Protein AF-A0A7X0E7L3-F1 (afdb_monomer)

Solvent-accessible surface area (backbone atoms only — not comparable to full-atom values): 5377 Å² total; per-residue (Å²): 136,56,71,38,57,57,52,52,54,51,62,74,70,53,53,48,63,59,53,33,52,53,51,44,55,56,51,62,74,39,58,89,48,58,68,74,55,38,56,52,50,52,54,51,50,50,52,55,52,22,61,77,39,75,45,64,60,66,57,54,52,52,53,52,53,49,32,52,53,54,30,49,74,70,75,40,62,54,62,58,54,48,49,54,49,52,52,52,56,50,42,73,77,57,121

Foldseek 3Di:
DDPLVVVVVCLLPDALLVVLVVLLVLCVVCLPDDVVVSVVVVVVCLVVVCVVSVHDSVVSVVSNVVNCVVCVVVVHHSVVVSVVVNVVSNVVVPD

Radius of gyration: 14.62 Å; Cα contacts (8 Å, |Δi|>4): 42; chains: 1; bounding box: 45×18×35 Å

Structure (mmCIF, N/CA/C/O backbone):
data_AF-A0A7X0E7L3-F1
#
_entry.id   AF-A0A7X0E7L3-F1
#
loop_
_atom_site.group_PDB
_atom_site.id
_atom_site.type_symbol
_atom_site.label_atom_id
_atom_site.label_alt_id
_atom_site.label_comp_id
_atom_site.label_asym_id
_atom_site.label_entity_id
_atom_site.label_seq_id
_atom_site.pdbx_PDB_ins_code
_atom_site.Cartn_x
_atom_site.Cartn_y
_atom_site.Cartn_z
_atom_site.occupancy
_atom_site.B_iso_or_equiv
_atom_site.auth_seq_id
_atom_site.auth_comp_id
_atom_site.auth_asym_id
_atom_site.auth_atom_id
_atom_site.pdbx_PDB_model_num
ATOM 1 N N . MET A 1 1 ? -26.379 -4.964 7.506 1.00 62.62 1 MET A N 1
ATOM 2 C CA . MET A 1 1 ? -24.943 -4.611 7.533 1.00 62.62 1 MET A CA 1
ATOM 3 C C . MET A 1 1 ? -24.483 -4.495 6.087 1.00 62.62 1 MET A C 1
ATOM 5 O O . MET A 1 1 ? -24.855 -5.363 5.308 1.00 62.62 1 MET A O 1
ATOM 9 N N . SER A 1 2 ? -23.803 -3.411 5.705 1.00 85.19 2 SER A N 1
ATOM 10 C CA . SER A 1 2 ? -23.355 -3.196 4.317 1.00 85.19 2 SER A CA 1
ATOM 11 C C . SER A 1 2 ? -22.024 -3.916 4.065 1.00 85.19 2 SER A C 1
ATOM 13 O O . SER A 1 2 ? -21.202 -4.017 4.977 1.00 85.19 2 SER A O 1
ATOM 15 N N . ILE A 1 3 ? -21.781 -4.375 2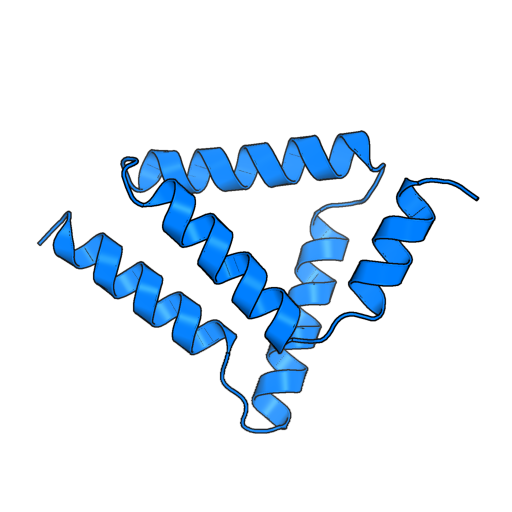.833 1.00 85.19 3 ILE A N 1
ATOM 16 C CA . ILE A 1 3 ? -20.489 -4.963 2.429 1.00 85.19 3 ILE A CA 1
ATOM 17 C C . ILE A 1 3 ? -19.346 -3.977 2.717 1.00 85.19 3 ILE A C 1
ATOM 19 O O . ILE A 1 3 ? -18.330 -4.369 3.284 1.00 85.19 3 ILE A O 1
ATOM 23 N N . ALA A 1 4 ? -19.568 -2.691 2.431 1.00 83.00 4 ALA A N 1
ATOM 24 C CA . ALA A 1 4 ? -18.675 -1.579 2.751 1.00 83.00 4 ALA A CA 1
ATOM 25 C C . ALA A 1 4 ? -18.211 -1.585 4.216 1.00 83.00 4 ALA A C 1
ATOM 27 O O . ALA A 1 4 ? -17.015 -1.612 4.504 1.00 83.00 4 ALA A O 1
ATOM 28 N N . SER A 1 5 ? -19.170 -1.631 5.149 1.00 82.94 5 SER A N 1
ATOM 29 C CA . SER A 1 5 ? -18.883 -1.645 6.588 1.00 82.94 5 SER A CA 1
ATOM 30 C C . SER A 1 5 ? -18.092 -2.883 7.004 1.00 82.94 5 SER A C 1
ATOM 32 O O . SER A 1 5 ? -17.117 -2.764 7.732 1.00 82.94 5 SER A O 1
ATOM 34 N N . THR A 1 6 ? -18.432 -4.060 6.471 1.00 88.50 6 THR A N 1
ATOM 35 C CA . THR A 1 6 ? -17.706 -5.299 6.782 1.00 88.50 6 THR A CA 1
ATOM 36 C C . THR A 1 6 ? -16.267 -5.272 6.266 1.00 88.50 6 THR A C 1
ATOM 38 O O . THR A 1 6 ? -15.363 -5.763 6.941 1.00 88.50 6 THR A O 1
ATOM 41 N N . VAL A 1 7 ? -16.032 -4.707 5.077 1.00 86.06 7 VAL A N 1
ATOM 42 C CA . VAL A 1 7 ? -14.675 -4.551 4.538 1.00 86.06 7 VAL A CA 1
ATOM 43 C C . VAL A 1 7 ? -13.884 -3.552 5.374 1.00 86.06 7 VAL A C 1
ATOM 45 O O . VAL A 1 7 ? -12.755 -3.852 5.755 1.00 86.06 7 VAL A O 1
ATOM 48 N N . ARG A 1 8 ? -14.483 -2.409 5.725 1.00 83.44 8 ARG A N 1
ATOM 49 C CA . ARG A 1 8 ? -13.850 -1.405 6.588 1.00 83.44 8 ARG A CA 1
ATOM 50 C C . ARG A 1 8 ? -13.432 -1.998 7.932 1.00 83.44 8 ARG A C 1
ATOM 52 O O . ARG A 1 8 ? -12.281 -1.835 8.323 1.00 83.44 8 ARG A O 1
ATOM 59 N N . ASP A 1 9 ? -14.318 -2.738 8.594 1.00 86.88 9 ASP A N 1
ATOM 60 C CA . ASP A 1 9 ? -14.024 -3.365 9.887 1.00 86.88 9 ASP A CA 1
ATOM 61 C C . ASP A 1 9 ? -12.847 -4.345 9.785 1.00 86.88 9 ASP A C 1
ATOM 63 O O . ASP A 1 9 ? -11.944 -4.324 10.620 1.00 86.88 9 ASP A O 1
ATOM 67 N N . ARG A 1 10 ? -12.801 -5.152 8.715 1.00 87.25 10 ARG A N 1
ATOM 68 C CA . ARG A 1 10 ? -11.687 -6.079 8.456 1.00 87.25 10 ARG A CA 1
ATOM 69 C C . ARG A 1 10 ? -10.366 -5.363 8.201 1.00 87.25 10 ARG A C 1
ATOM 71 O O . ARG A 1 10 ? -9.331 -5.818 8.682 1.00 87.25 10 ARG A O 1
ATOM 78 N N . VAL A 1 11 ? -10.387 -4.258 7.455 1.00 86.00 11 VAL A N 1
ATOM 79 C CA . VAL A 1 11 ? -9.193 -3.428 7.232 1.00 86.00 11 VAL A CA 1
ATOM 80 C C . VAL A 1 11 ? -8.683 -2.879 8.564 1.00 86.00 11 VAL A C 1
ATOM 82 O O . VAL A 1 11 ? -7.490 -2.962 8.839 1.00 86.00 11 VAL A O 1
ATOM 85 N N . LEU A 1 12 ? -9.579 -2.387 9.423 1.00 84.31 12 LEU A N 1
ATOM 86 C CA . LEU A 1 12 ? -9.218 -1.832 10.730 1.00 84.31 12 LEU A CA 1
ATOM 87 C C . LEU A 1 12 ? -8.690 -2.881 11.719 1.00 84.31 12 LEU A C 1
ATOM 89 O O . LEU A 1 12 ? -7.925 -2.526 12.611 1.00 84.31 12 LEU A O 1
ATOM 93 N N . SER A 1 13 ? -9.073 -4.151 11.568 1.00 87.81 13 SER A N 1
ATOM 94 C CA . SER A 1 13 ? -8.597 -5.255 12.412 1.00 87.81 13 SER A CA 1
ATOM 95 C C . SER A 1 13 ? -7.386 -6.010 11.847 1.00 87.81 13 SER A C 1
ATOM 97 O O . SER A 1 13 ? -6.961 -6.996 12.447 1.00 87.81 13 SER A O 1
ATOM 99 N N . SER A 1 14 ? -6.880 -5.634 10.669 1.00 89.06 14 SER A N 1
ATOM 100 C CA . SER A 1 14 ? -5.770 -6.338 10.009 1.00 89.06 14 SER A CA 1
ATOM 101 C C . SER A 1 14 ? -4.410 -5.975 10.611 1.00 89.06 14 SER A C 1
ATOM 103 O O . SER A 1 14 ? -4.255 -4.929 11.237 1.00 89.06 14 SER A O 1
ATOM 105 N N . SER A 1 15 ? -3.409 -6.840 10.421 1.00 90.50 15 SER A N 1
ATOM 106 C CA . SER A 1 15 ? -2.044 -6.590 10.894 1.00 90.50 15 SER A CA 1
ATOM 107 C C . SER A 1 15 ? -1.208 -5.807 9.867 1.00 90.50 15 SER A C 1
ATOM 109 O O . SER A 1 15 ? -1.462 -5.907 8.661 1.00 90.50 15 SER A O 1
ATOM 111 N N . PRO A 1 16 ? -0.158 -5.084 10.310 1.00 90.50 16 PRO A N 1
ATOM 112 C CA . PRO A 1 16 ? 0.804 -4.454 9.404 1.00 90.50 16 PRO A CA 1
ATOM 113 C C . PRO A 1 16 ? 1.472 -5.443 8.437 1.00 90.50 16 PRO A C 1
ATOM 115 O O . PRO A 1 16 ? 1.687 -5.118 7.273 1.00 90.50 16 PRO A O 1
ATOM 118 N N . GLU A 1 17 ? 1.756 -6.666 8.896 1.00 91.88 17 GLU A N 1
ATOM 119 C CA . GLU A 1 17 ? 2.314 -7.745 8.072 1.00 91.88 17 GLU A CA 1
ATOM 120 C C . GLU A 1 17 ? 1.374 -8.126 6.921 1.00 91.88 17 GLU A C 1
ATOM 122 O O . GLU A 1 17 ? 1.803 -8.184 5.771 1.00 91.88 17 GLU A O 1
ATOM 127 N N . ALA A 1 18 ? 0.082 -8.327 7.206 1.00 91.00 18 ALA A N 1
ATOM 128 C CA . ALA A 1 18 ? -0.903 -8.663 6.181 1.00 91.00 18 ALA A CA 1
ATOM 129 C C . ALA A 1 18 ? -1.037 -7.541 5.139 1.00 91.00 18 ALA A C 1
ATOM 131 O O . ALA A 1 18 ? -1.143 -7.811 3.941 1.00 91.00 18 ALA A O 1
ATOM 132 N N . ALA A 1 19 ? -0.981 -6.280 5.582 1.00 91.69 19 ALA A N 1
ATOM 133 C CA . ALA A 1 19 ? -0.983 -5.128 4.687 1.00 91.69 19 ALA A CA 1
ATOM 134 C C . ALA A 1 19 ? 0.266 -5.094 3.785 1.00 91.69 19 ALA A C 1
ATOM 136 O O . ALA A 1 19 ? 0.146 -4.876 2.579 1.00 91.69 19 ALA A O 1
ATOM 137 N N . ALA A 1 20 ? 1.453 -5.356 4.340 1.00 91.88 20 ALA A N 1
ATOM 138 C CA . ALA A 1 20 ? 2.696 -5.397 3.574 1.00 91.88 20 ALA A CA 1
ATOM 139 C C . ALA A 1 20 ? 2.742 -6.569 2.579 1.00 91.88 20 ALA A C 1
ATOM 141 O O . ALA A 1 20 ? 3.158 -6.380 1.436 1.00 91.88 20 ALA A O 1
ATOM 142 N N . GLN A 1 21 ? 2.258 -7.750 2.974 1.00 92.62 21 GLN A N 1
ATOM 143 C CA . GLN A 1 21 ? 2.146 -8.910 2.089 1.00 92.62 21 GLN A CA 1
ATOM 144 C C . GLN A 1 21 ? 1.217 -8.618 0.903 1.00 92.62 21 GLN A C 1
ATOM 146 O O . GLN A 1 21 ? 1.589 -8.845 -0.248 1.00 92.62 21 GLN A O 1
ATOM 151 N N . GLY A 1 22 ? 0.044 -8.030 1.162 1.00 92.94 22 GLY A N 1
ATOM 152 C CA . GLY A 1 22 ? -0.867 -7.609 0.097 1.00 92.94 22 GLY A CA 1
ATOM 153 C C . GLY A 1 22 ? -0.242 -6.564 -0.835 1.00 92.94 22 GLY A C 1
ATOM 154 O O . GLY A 1 22 ? -0.398 -6.645 -2.053 1.00 92.94 22 GLY A O 1
ATOM 155 N N . ALA A 1 23 ? 0.521 -5.609 -0.291 1.00 92.25 23 ALA A N 1
ATOM 156 C CA . ALA A 1 23 ? 1.248 -4.633 -1.101 1.00 92.25 23 ALA A CA 1
ATOM 157 C C . ALA A 1 23 ? 2.295 -5.302 -2.009 1.00 92.25 23 ALA A C 1
ATOM 159 O O . ALA A 1 23 ? 2.380 -4.963 -3.190 1.00 92.25 23 ALA A O 1
ATOM 160 N N . PHE A 1 24 ? 3.052 -6.273 -1.488 1.00 92.81 24 PHE A N 1
ATOM 161 C CA . PHE A 1 24 ? 4.030 -7.034 -2.267 1.00 92.81 24 PHE A CA 1
ATOM 162 C C . PHE A 1 24 ? 3.379 -7.769 -3.446 1.00 92.81 24 PHE A C 1
ATOM 164 O O . PHE A 1 24 ? 3.855 -7.659 -4.576 1.00 92.81 24 PHE A O 1
ATOM 171 N N . GLU A 1 25 ? 2.265 -8.466 -3.210 1.00 94.69 25 GLU A N 1
ATOM 172 C CA . GLU A 1 25 ? 1.535 -9.205 -4.249 1.00 94.69 25 GLU A CA 1
ATOM 173 C C . GLU A 1 25 ? 1.049 -8.288 -5.377 1.00 94.69 25 GLU A C 1
ATOM 175 O O . GLU A 1 25 ? 1.240 -8.590 -6.558 1.00 94.69 25 GLU A O 1
ATOM 180 N N . VAL A 1 26 ? 0.475 -7.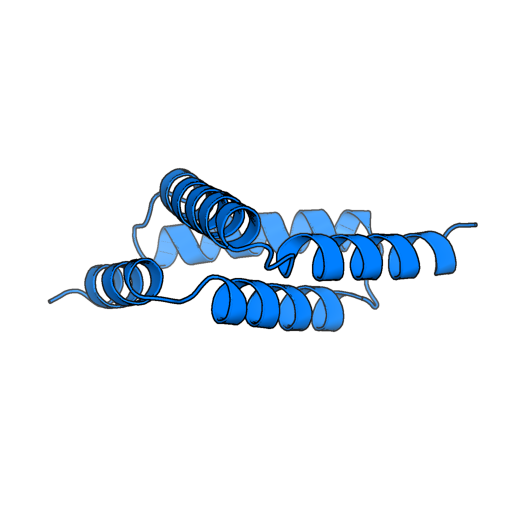133 -5.025 1.00 93.44 26 VAL A N 1
ATOM 181 C CA . VAL A 1 26 ? -0.008 -6.155 -6.009 1.00 93.44 26 VAL A CA 1
ATOM 182 C C . VAL A 1 26 ? 1.149 -5.564 -6.818 1.00 93.44 26 VAL A C 1
ATOM 184 O O . VAL A 1 26 ? 1.058 -5.484 -8.043 1.00 93.44 26 VAL A O 1
ATOM 187 N N . VAL A 1 27 ? 2.244 -5.161 -6.165 1.00 91.38 27 VAL A N 1
ATOM 188 C CA . VAL A 1 27 ? 3.428 -4.625 -6.857 1.00 91.38 27 VAL A CA 1
ATOM 189 C C . VAL A 1 27 ? 4.010 -5.670 -7.808 1.00 91.38 27 VAL A C 1
ATOM 191 O O . VAL A 1 27 ? 4.280 -5.358 -8.968 1.00 91.38 27 VAL A O 1
ATOM 194 N N . SER A 1 28 ? 4.164 -6.911 -7.342 1.00 91.38 28 SER A N 1
ATOM 195 C CA . SER A 1 28 ? 4.714 -8.004 -8.143 1.00 91.38 28 SER A CA 1
ATOM 196 C C . SER A 1 28 ? 3.859 -8.281 -9.385 1.00 91.38 28 SER A C 1
ATOM 198 O O . SER A 1 28 ? 4.393 -8.408 -10.485 1.00 91.38 28 SER A O 1
ATOM 200 N N . ALA A 1 29 ? 2.528 -8.266 -9.259 1.00 93.44 29 ALA A N 1
ATOM 201 C CA . ALA A 1 29 ? 1.619 -8.469 -10.389 1.00 93.44 29 ALA A CA 1
ATOM 202 C C . ALA A 1 29 ? 1.715 -7.371 -11.467 1.00 93.44 29 ALA A C 1
ATOM 204 O O . ALA A 1 29 ? 1.428 -7.618 -12.639 1.00 93.44 29 ALA A O 1
ATOM 205 N N . LEU A 1 30 ? 2.114 -6.155 -11.090 1.00 91.50 30 LEU A N 1
ATOM 206 C CA . LEU A 1 30 ? 2.239 -5.020 -12.006 1.00 91.50 30 LEU A CA 1
ATOM 207 C C . LEU A 1 30 ? 3.654 -4.857 -12.568 1.00 91.50 30 LEU A C 1
ATOM 209 O O . LEU A 1 30 ? 3.869 -3.959 -13.389 1.00 91.50 30 LEU A O 1
ATOM 213 N N . GLN A 1 31 ? 4.605 -5.704 -12.160 1.00 88.12 31 GLN A N 1
ATOM 214 C CA . GLN A 1 31 ? 6.024 -5.486 -12.426 1.00 88.12 31 GLN A CA 1
ATOM 215 C C . GLN A 1 31 ? 6.317 -5.340 -13.919 1.00 88.12 31 GLN A C 1
ATOM 217 O O . GLN A 1 31 ? 7.115 -4.485 -14.280 1.00 88.12 31 GLN A O 1
ATOM 222 N N . ASP A 1 32 ? 5.636 -6.078 -14.800 1.00 89.31 32 ASP A N 1
ATOM 223 C CA . ASP A 1 32 ? 5.862 -6.062 -16.254 1.00 89.31 32 ASP A CA 1
ATOM 224 C C . ASP A 1 32 ? 5.440 -4.762 -16.948 1.00 89.31 32 ASP A C 1
ATOM 226 O O . ASP A 1 32 ? 5.887 -4.473 -18.061 1.00 89.31 32 ASP A O 1
ATOM 230 N N . LEU A 1 33 ? 4.633 -3.929 -16.290 1.00 90.62 33 LEU A N 1
ATOM 231 C CA . LEU A 1 33 ? 4.254 -2.628 -16.823 1.00 90.62 33 LEU A CA 1
ATOM 232 C C . LEU A 1 33 ? 5.401 -1.620 -16.706 1.00 90.62 33 LEU A C 1
ATOM 234 O O . LEU A 1 33 ? 6.241 -1.681 -15.809 1.00 90.62 33 LEU A O 1
ATOM 238 N N . HIS A 1 34 ? 5.381 -0.614 -17.580 1.00 88.81 34 HIS A N 1
ATOM 239 C CA . HIS A 1 34 ? 6.205 0.586 -17.425 1.00 88.81 34 HIS A CA 1
ATOM 240 C C . HIS A 1 34 ? 5.926 1.247 -16.053 1.00 88.81 34 HIS A C 1
ATOM 242 O O . HIS A 1 34 ? 4.747 1.413 -15.733 1.00 88.81 34 HIS A O 1
ATOM 248 N N . PRO A 1 35 ? 6.925 1.717 -15.275 1.00 88.00 35 PRO A N 1
ATOM 249 C CA . PRO A 1 35 ? 6.718 2.254 -13.921 1.00 88.00 35 PRO A CA 1
ATOM 250 C C . PRO A 1 35 ? 5.655 3.354 -13.832 1.00 88.00 35 PRO A C 1
ATOM 252 O O . PRO A 1 35 ? 4.768 3.303 -12.988 1.00 88.00 35 PRO A O 1
ATOM 255 N N . ALA A 1 36 ? 5.653 4.303 -14.776 1.00 89.44 36 ALA A N 1
ATOM 256 C CA . ALA A 1 36 ? 4.595 5.317 -14.855 1.00 89.44 36 ALA A CA 1
ATOM 257 C C . ALA A 1 36 ? 3.177 4.711 -14.972 1.00 89.44 36 ALA A C 1
ATOM 259 O O . ALA A 1 36 ? 2.233 5.215 -14.370 1.00 89.44 36 ALA A O 1
ATOM 260 N N . ARG A 1 37 ? 3.021 3.602 -15.711 1.00 93.25 37 ARG A N 1
ATOM 261 C CA . ARG A 1 37 ? 1.745 2.877 -15.813 1.00 93.25 37 ARG A CA 1
ATOM 262 C C . ARG A 1 37 ? 1.420 2.108 -14.536 1.00 93.25 37 ARG A C 1
ATOM 264 O O . ARG A 1 37 ? 0.244 2.016 -14.217 1.00 93.25 37 ARG A O 1
ATOM 271 N N . GLN A 1 38 ? 2.416 1.609 -13.801 1.00 91.19 38 GLN A N 1
ATOM 272 C CA . GLN A 1 38 ? 2.197 0.980 -12.492 1.00 91.19 38 GLN A CA 1
ATOM 273 C C . GLN A 1 38 ? 1.572 1.981 -11.511 1.00 91.19 38 GLN A C 1
ATOM 275 O O . GLN A 1 38 ? 0.529 1.697 -10.931 1.00 91.19 38 GLN A O 1
ATOM 280 N N . VAL A 1 39 ? 2.144 3.187 -11.400 1.00 90.75 39 VAL A N 1
ATOM 281 C CA . VAL A 1 39 ? 1.623 4.250 -10.519 1.00 90.75 39 VAL A CA 1
ATOM 282 C C . VAL A 1 39 ? 0.194 4.642 -10.903 1.00 90.75 39 VAL A C 1
ATOM 284 O O . VAL A 1 39 ? -0.682 4.716 -10.042 1.00 90.75 39 VAL A O 1
ATOM 287 N N . LEU A 1 40 ? -0.067 4.849 -12.199 1.00 94.56 40 LEU A N 1
ATOM 288 C CA . LEU A 1 40 ? -1.410 5.180 -12.685 1.00 94.56 40 LEU A CA 1
ATOM 289 C C . LEU A 1 40 ? -2.416 4.047 -12.433 1.00 94.56 40 LEU A C 1
ATOM 291 O O . LEU A 1 40 ? -3.543 4.321 -12.022 1.00 94.56 40 LEU A O 1
ATOM 295 N N . ALA A 1 41 ? -2.018 2.790 -12.649 1.00 94.25 41 ALA A N 1
ATOM 296 C CA . ALA A 1 41 ? -2.868 1.625 -12.413 1.00 94.25 41 ALA A CA 1
ATOM 297 C C . ALA A 1 41 ? -3.233 1.481 -10.929 1.00 94.25 41 ALA A C 1
ATOM 299 O O . ALA A 1 41 ? -4.404 1.288 -10.611 1.00 94.25 41 ALA A O 1
ATOM 300 N N . LEU A 1 42 ? -2.262 1.648 -10.026 1.00 94.06 42 LEU A N 1
ATOM 301 C CA . LEU A 1 42 ? -2.486 1.616 -8.578 1.00 94.06 42 LEU A CA 1
ATOM 302 C C . LEU A 1 42 ? -3.437 2.727 -8.121 1.00 94.06 42 LEU A C 1
ATOM 304 O O . LEU A 1 42 ? -4.384 2.464 -7.380 1.00 94.06 42 LEU A O 1
ATOM 308 N N . ALA A 1 43 ? -3.231 3.959 -8.596 1.00 94.50 43 ALA A N 1
ATOM 309 C CA . ALA A 1 43 ? -4.093 5.087 -8.247 1.00 94.50 43 ALA A CA 1
ATOM 310 C C . ALA A 1 43 ? -5.532 4.888 -8.757 1.00 94.50 43 ALA A C 1
ATOM 312 O O . ALA A 1 43 ? -6.494 5.143 -8.030 1.00 94.50 43 ALA A O 1
ATOM 313 N N . ALA A 1 44 ? -5.687 4.389 -9.989 1.00 95.31 44 ALA A N 1
ATOM 314 C CA . ALA A 1 44 ? -6.992 4.075 -10.562 1.00 95.31 44 ALA A CA 1
ATOM 315 C C . ALA A 1 44 ? -7.696 2.944 -9.795 1.00 95.31 44 ALA A C 1
ATOM 317 O O . ALA A 1 44 ? -8.880 3.066 -9.483 1.00 95.31 44 ALA A O 1
ATOM 318 N N . ALA A 1 45 ? -6.969 1.878 -9.447 1.00 94.19 45 ALA A N 1
ATOM 319 C CA . ALA A 1 45 ? -7.500 0.759 -8.676 1.00 94.19 45 ALA A CA 1
ATOM 320 C C . ALA A 1 45 ? -7.971 1.200 -7.284 1.00 94.19 45 ALA A C 1
ATOM 322 O O . ALA A 1 45 ? -9.083 0.848 -6.886 1.00 94.19 45 ALA A O 1
ATOM 323 N N . LEU A 1 46 ? -7.181 2.019 -6.575 1.00 93.50 46 LEU A N 1
ATOM 324 C CA . LEU A 1 46 ? -7.573 2.581 -5.281 1.00 93.50 46 LEU A CA 1
ATOM 325 C C . LEU A 1 46 ? -8.855 3.411 -5.402 1.00 93.50 46 LEU A C 1
ATOM 327 O O . LEU A 1 46 ? -9.788 3.187 -4.636 1.00 93.50 46 LEU A O 1
ATOM 331 N N . LYS A 1 47 ? -8.928 4.324 -6.382 1.00 94.25 47 LYS A N 1
ATOM 332 C CA . LYS A 1 47 ? -10.113 5.164 -6.615 1.00 94.25 47 LYS A CA 1
ATOM 333 C C . LYS A 1 47 ? -11.367 4.319 -6.849 1.00 94.25 47 LYS A C 1
ATOM 335 O O . LYS A 1 47 ? -12.355 4.500 -6.148 1.00 94.25 47 LYS A O 1
ATOM 340 N N . VAL A 1 48 ? -11.329 3.407 -7.821 1.00 94.75 48 VAL A N 1
ATOM 341 C CA . VAL A 1 48 ? -12.506 2.610 -8.209 1.00 94.75 48 VAL A CA 1
ATOM 342 C C . VAL A 1 48 ? -12.946 1.693 -7.070 1.00 94.75 48 VAL A C 1
ATOM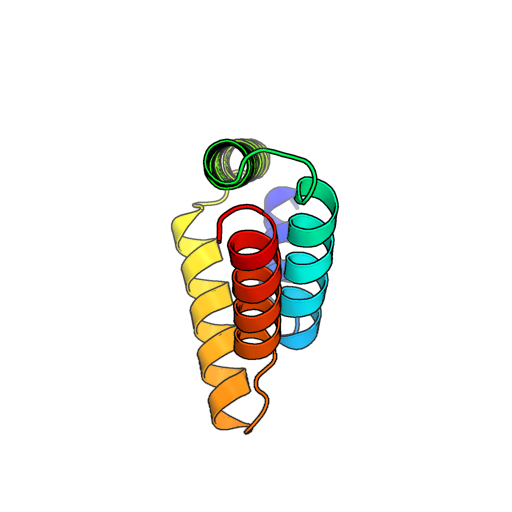 344 O O . VAL A 1 48 ? -14.137 1.572 -6.801 1.00 94.75 48 VAL A O 1
ATOM 347 N N . THR A 1 49 ? -11.994 1.076 -6.367 1.00 91.06 49 THR A N 1
ATOM 348 C CA . THR A 1 49 ? -12.304 0.195 -5.233 1.00 91.06 49 THR A CA 1
ATOM 349 C C . THR A 1 49 ? -12.943 0.974 -4.087 1.00 91.06 49 THR A C 1
ATOM 351 O O . THR A 1 49 ? -13.934 0.525 -3.516 1.00 91.06 49 THR A O 1
ATOM 354 N N . ALA A 1 50 ? -12.411 2.158 -3.779 1.00 91.38 50 ALA A N 1
ATOM 355 C CA . ALA A 1 50 ? -12.953 3.047 -2.761 1.00 91.38 50 ALA A CA 1
ATOM 356 C C . ALA A 1 50 ? -14.374 3.528 -3.109 1.00 91.38 50 ALA A C 1
ATOM 358 O O . ALA A 1 50 ? -15.250 3.487 -2.252 1.00 91.38 50 ALA A O 1
ATOM 359 N N . GLU A 1 51 ? -14.632 3.888 -4.373 1.00 92.00 51 GLU A N 1
ATOM 360 C CA . GLU A 1 51 ? -15.967 4.280 -4.858 1.00 92.00 51 GLU A CA 1
ATOM 361 C C . GLU A 1 51 ? -16.988 3.138 -4.749 1.00 92.00 51 GLU A C 1
ATOM 363 O O . GLU A 1 51 ? -18.102 3.350 -4.280 1.00 92.00 51 GLU A O 1
ATOM 368 N N . VAL A 1 52 ? -16.616 1.916 -5.143 1.00 92.19 52 VAL A N 1
ATOM 369 C CA . VAL A 1 52 ? -17.505 0.741 -5.059 1.00 92.19 52 VAL A CA 1
ATOM 370 C C . VAL A 1 52 ? -17.837 0.382 -3.611 1.00 92.19 52 VAL A C 1
ATOM 372 O O . VAL A 1 52 ? -18.940 -0.084 -3.322 1.00 92.19 52 VAL A O 1
ATOM 375 N N . LEU A 1 53 ? -16.880 0.574 -2.706 1.00 89.44 53 LEU A N 1
ATOM 376 C CA . LEU A 1 53 ? -17.046 0.271 -1.291 1.00 89.44 53 LEU A CA 1
ATOM 377 C C . LEU A 1 53 ? -17.591 1.449 -0.481 1.00 89.44 53 LEU A C 1
ATOM 379 O O . LEU A 1 53 ? -17.803 1.263 0.708 1.00 89.44 53 LEU A O 1
ATOM 383 N N . ASP A 1 54 ? -17.821 2.619 -1.081 1.00 90.88 54 ASP A N 1
ATOM 384 C CA . ASP A 1 54 ? -18.234 3.837 -0.369 1.00 90.88 54 ASP A CA 1
ATOM 385 C C . ASP A 1 54 ? -17.294 4.178 0.812 1.00 90.88 54 ASP A C 1
ATOM 387 O O . ASP A 1 54 ? -17.717 4.443 1.938 1.00 90.88 54 ASP A O 1
ATOM 391 N N . ILE A 1 55 ? -15.980 4.096 0.570 1.00 89.69 55 ILE A N 1
ATOM 392 C CA . ILE A 1 55 ? -14.927 4.392 1.555 1.00 89.69 55 ILE A CA 1
ATOM 393 C C . ILE A 1 55 ? -14.104 5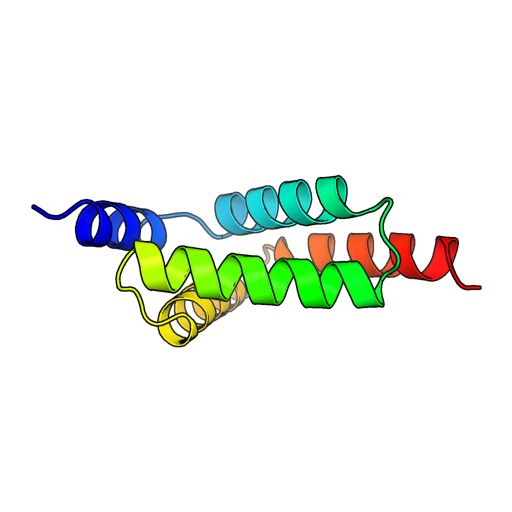.590 1.071 1.00 89.69 55 ILE A C 1
ATOM 395 O O . ILE A 1 55 ? -13.750 5.663 -0.103 1.00 89.69 55 ILE A O 1
ATOM 399 N N . ASP A 1 56 ? -13.726 6.506 1.971 1.00 90.19 56 ASP A N 1
ATOM 400 C CA . ASP A 1 56 ? -12.769 7.566 1.636 1.00 90.19 56 ASP A CA 1
ATOM 401 C C . ASP A 1 56 ? -11.350 6.970 1.495 1.00 90.19 56 ASP A C 1
ATOM 403 O O . ASP A 1 56 ? -10.795 6.441 2.467 1.00 90.19 56 ASP A O 1
ATOM 407 N N . PRO A 1 57 ? -10.705 7.065 0.317 1.00 88.94 57 PRO A N 1
ATOM 408 C CA . PRO A 1 57 ? -9.349 6.555 0.126 1.00 88.94 57 PRO A CA 1
ATOM 409 C C . PRO A 1 57 ? -8.320 7.211 1.061 1.00 88.94 57 PRO A C 1
ATOM 411 O O . PRO A 1 57 ? -7.314 6.585 1.393 1.00 88.94 57 PRO A O 1
ATOM 414 N N . ARG A 1 58 ? -8.553 8.441 1.535 1.00 90.69 58 ARG A N 1
ATOM 415 C CA . ARG A 1 58 ? -7.676 9.109 2.511 1.00 90.69 58 ARG A CA 1
ATOM 416 C C . ARG A 1 58 ? -7.711 8.421 3.870 1.00 90.69 58 ARG A C 1
ATOM 418 O O . ARG A 1 58 ? -6.671 8.326 4.521 1.00 90.69 58 ARG A O 1
ATOM 425 N N . GLU A 1 59 ? -8.871 7.911 4.283 1.00 88.12 59 GLU A N 1
ATOM 426 C CA . GLU A 1 59 ? -8.982 7.131 5.517 1.00 88.12 59 GLU A CA 1
ATOM 427 C C . GLU A 1 59 ? -8.178 5.834 5.413 1.00 88.12 59 GLU A C 1
ATOM 429 O O . GLU A 1 59 ? -7.436 5.506 6.336 1.00 88.12 59 GLU A O 1
ATOM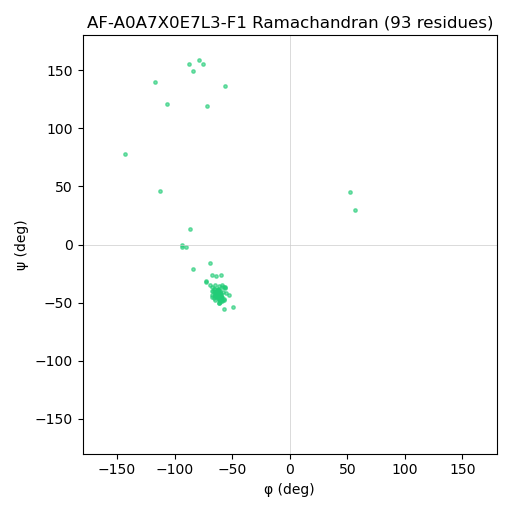 434 N N . LEU A 1 60 ? -8.254 5.132 4.275 1.00 87.56 60 LEU A N 1
ATOM 435 C CA . LEU A 1 60 ? -7.480 3.906 4.044 1.00 87.56 60 LEU A CA 1
ATOM 436 C C . LEU A 1 60 ? -5.972 4.163 4.131 1.00 87.56 60 LEU A C 1
ATOM 438 O O . LEU A 1 60 ? -5.259 3.435 4.821 1.00 87.56 60 LEU A O 1
ATOM 442 N N . LEU A 1 61 ? -5.490 5.232 3.491 1.00 91.06 61 LEU A N 1
ATOM 443 C CA . LEU A 1 61 ? -4.081 5.624 3.569 1.00 91.06 61 LEU A CA 1
ATOM 444 C C . LEU A 1 61 ? -3.665 5.976 5.004 1.00 91.06 61 LEU A C 1
ATOM 446 O O . LEU A 1 61 ? -2.579 5.599 5.438 1.00 91.06 61 LEU A O 1
ATOM 450 N N . SER A 1 62 ? -4.534 6.644 5.769 1.00 91.06 62 SER A N 1
ATOM 451 C CA . SER A 1 62 ? -4.278 6.938 7.183 1.00 91.06 62 SER A CA 1
ATOM 452 C C . SER A 1 62 ? -4.198 5.668 8.037 1.00 91.06 62 SER A C 1
ATOM 454 O O . SER A 1 62 ? -3.343 5.574 8.919 1.00 91.06 62 SER A O 1
ATOM 456 N N . VAL A 1 63 ? -5.042 4.665 7.769 1.00 90.56 63 VAL A N 1
ATOM 457 C CA . VAL A 1 63 ? -4.986 3.362 8.449 1.00 90.56 63 VAL A CA 1
ATOM 458 C C . VAL A 1 63 ? -3.647 2.675 8.191 1.00 90.56 63 VAL A C 1
ATOM 460 O O . VAL A 1 63 ? -2.981 2.294 9.152 1.00 90.56 63 VAL A O 1
ATOM 463 N N . VAL A 1 64 ? -3.218 2.584 6.930 1.00 91.25 64 VAL A N 1
ATOM 464 C CA . VAL A 1 64 ? -1.929 1.970 6.573 1.00 91.25 64 VAL A CA 1
ATOM 465 C C . VAL A 1 64 ? -0.754 2.746 7.178 1.00 91.25 64 VAL A C 1
ATOM 467 O O . VAL A 1 64 ? 0.160 2.135 7.719 1.00 91.25 64 VAL A O 1
ATOM 470 N N . GLY A 1 65 ? -0.802 4.082 7.183 1.00 91.00 65 GLY A N 1
ATOM 471 C CA . GLY A 1 65 ? 0.234 4.903 7.818 1.00 91.00 65 GLY A CA 1
ATOM 472 C C . GLY A 1 65 ? 0.357 4.666 9.329 1.00 91.00 65 GLY A C 1
ATOM 473 O O . GLY A 1 65 ? 1.464 4.645 9.864 1.00 91.00 65 GLY A O 1
ATOM 474 N N . ARG A 1 66 ? -0.761 4.423 10.030 1.00 90.94 66 ARG A N 1
ATOM 475 C CA . ARG A 1 66 ? -0.727 4.010 11.445 1.00 90.94 66 ARG A CA 1
ATOM 476 C C . ARG A 1 66 ? -0.129 2.615 11.613 1.00 90.94 66 ARG A C 1
ATOM 478 O O . ARG A 1 66 ? 0.722 2.440 12.472 1.00 90.94 66 ARG A O 1
ATOM 485 N N . MET A 1 67 ? -0.504 1.660 10.759 1.00 92.12 67 MET A N 1
ATOM 486 C CA . MET A 1 67 ? 0.079 0.311 10.771 1.00 92.12 67 MET A CA 1
ATOM 487 C C . MET A 1 67 ? 1.599 0.337 10.570 1.00 92.12 67 MET A C 1
ATOM 489 O O . MET A 1 67 ? 2.319 -0.397 11.241 1.00 92.12 67 MET A O 1
ATOM 493 N N . GLU A 1 68 ? 2.097 1.184 9.667 1.00 91.19 68 GLU A N 1
ATOM 494 C CA . GLU A 1 68 ? 3.533 1.372 9.447 1.00 91.19 68 GLU A CA 1
ATOM 495 C C . GLU A 1 68 ? 4.227 1.946 10.690 1.00 91.19 68 GLU A C 1
ATOM 497 O O . GLU A 1 68 ? 5.277 1.445 11.097 1.00 91.19 68 GLU A O 1
ATOM 502 N N . ALA A 1 69 ? 3.638 2.968 11.318 1.00 88.75 69 ALA A N 1
ATOM 503 C CA . ALA A 1 69 ? 4.172 3.552 12.546 1.00 88.75 69 ALA A CA 1
ATOM 504 C C . ALA A 1 69 ? 4.215 2.527 13.694 1.00 88.75 69 ALA A C 1
ATOM 506 O O . ALA A 1 69 ? 5.236 2.416 14.377 1.00 88.75 69 ALA A O 1
ATOM 507 N N . ASP A 1 70 ? 3.151 1.739 13.857 1.00 88.25 70 ASP A N 1
ATOM 508 C CA . ASP A 1 70 ? 3.055 0.688 14.872 1.00 88.25 70 ASP A CA 1
ATOM 509 C C . ASP A 1 70 ? 4.074 -0.433 14.622 1.00 88.25 70 ASP A C 1
ATOM 511 O O . ASP A 1 70 ? 4.744 -0.885 15.552 1.00 88.25 70 ASP A O 1
ATOM 515 N N . ALA A 1 71 ? 4.247 -0.866 13.369 1.00 88.50 71 ALA A N 1
ATOM 516 C CA . ALA A 1 71 ? 5.248 -1.869 13.009 1.00 88.50 71 ALA A CA 1
ATOM 517 C C . ALA A 1 71 ? 6.665 -1.379 13.339 1.00 88.50 71 ALA A C 1
ATOM 519 O O . ALA A 1 71 ? 7.419 -2.073 14.026 1.00 88.50 71 ALA A O 1
ATOM 520 N N . ARG A 1 72 ? 6.997 -0.141 12.948 1.00 88.00 72 ARG A N 1
ATOM 521 C CA . ARG A 1 72 ? 8.296 0.476 13.250 1.00 88.00 72 ARG A CA 1
ATOM 522 C C . ARG A 1 72 ? 8.557 0.582 14.745 1.00 88.00 72 ARG A C 1
ATOM 524 O O . ARG A 1 72 ? 9.662 0.272 15.183 1.00 88.00 72 ARG A O 1
ATOM 531 N N . PHE A 1 73 ? 7.555 0.971 15.533 1.00 87.50 73 PHE A N 1
ATOM 532 C CA . PHE A 1 73 ? 7.677 1.027 16.991 1.00 87.50 73 PHE A CA 1
ATOM 533 C C . PHE A 1 73 ? 8.033 -0.343 17.595 1.00 87.50 73 PHE A C 1
ATOM 535 O O . PHE A 1 73 ? 8.812 -0.421 18.543 1.00 87.50 73 PHE A O 1
ATOM 542 N N . ASN A 1 74 ? 7.528 -1.428 17.005 1.00 86.31 74 ASN A N 1
ATOM 543 C CA . ASN A 1 74 ? 7.831 -2.803 17.404 1.00 86.31 74 ASN A CA 1
ATOM 544 C C . ASN A 1 74 ? 9.097 -3.383 16.736 1.00 86.31 74 ASN A C 1
ATOM 546 O O . ASN A 1 74 ? 9.320 -4.591 16.801 1.00 86.31 74 ASN A O 1
ATOM 550 N N . ASN A 1 75 ? 9.938 -2.549 16.108 1.00 85.31 75 ASN A N 1
ATOM 551 C CA . ASN A 1 75 ? 11.122 -2.954 15.336 1.00 85.31 75 ASN A CA 1
ATOM 552 C C . ASN A 1 75 ? 10.818 -3.941 14.191 1.00 85.31 75 ASN A C 1
ATOM 554 O O . ASN A 1 75 ? 11.659 -4.765 13.830 1.00 85.31 75 ASN A O 1
ATOM 558 N N . GLN A 1 76 ? 9.619 -3.866 13.614 1.00 87.06 76 GLN A N 1
ATOM 559 C CA . GLN A 1 76 ? 9.215 -4.639 12.444 1.00 87.06 76 GLN A CA 1
ATOM 560 C C . GLN A 1 76 ? 9.160 -3.721 11.221 1.00 87.06 76 GLN A C 1
ATOM 562 O O . GLN A 1 76 ? 8.409 -2.749 11.199 1.00 87.06 76 GLN A O 1
ATOM 567 N N . ASP A 1 77 ? 9.944 -4.030 10.187 1.00 83.25 77 ASP A N 1
ATOM 568 C CA . ASP A 1 77 ? 10.158 -3.113 9.060 1.00 83.25 77 ASP A CA 1
ATOM 569 C C . ASP A 1 77 ? 9.558 -3.620 7.737 1.00 83.25 77 ASP A C 1
ATOM 571 O O . ASP A 1 77 ? 10.192 -3.624 6.680 1.00 83.25 77 ASP A O 1
ATOM 575 N N . TYR A 1 78 ? 8.309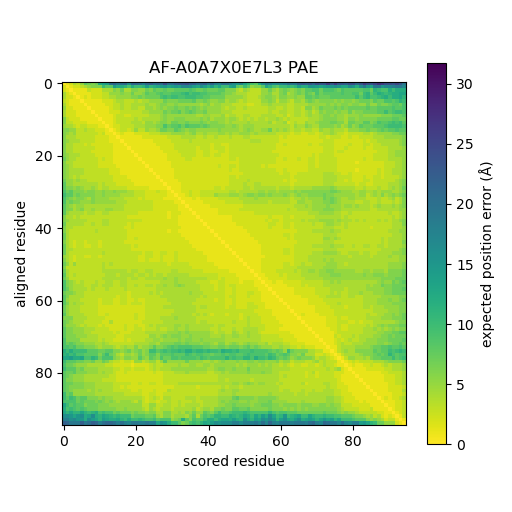 -4.093 7.798 1.00 87.88 78 TYR A N 1
ATOM 576 C CA . TYR A 1 78 ? 7.637 -4.735 6.664 1.00 87.88 78 TYR A CA 1
ATOM 577 C C . TYR A 1 78 ? 7.509 -3.817 5.440 1.00 87.88 78 TYR A C 1
ATOM 579 O O . TYR A 1 78 ? 7.786 -4.231 4.315 1.00 87.88 78 TYR A O 1
ATOM 587 N N . PHE A 1 79 ? 7.124 -2.556 5.645 1.00 87.44 79 PHE A N 1
ATOM 588 C CA . PHE A 1 79 ? 6.921 -1.610 4.545 1.00 87.44 79 PHE A CA 1
ATOM 589 C C . PHE A 1 79 ? 8.238 -1.153 3.907 1.00 87.44 79 PHE A C 1
ATOM 591 O O . PHE A 1 79 ? 8.280 -0.944 2.694 1.00 87.44 79 PHE A O 1
ATOM 598 N N . SER A 1 80 ? 9.334 -1.076 4.670 1.00 87.38 80 SER A N 1
ATOM 599 C CA . SER A 1 80 ? 10.651 -0.769 4.098 1.00 87.38 80 SER A CA 1
ATOM 600 C C . SER A 1 80 ? 11.167 -1.913 3.227 1.00 87.38 80 SER A C 1
ATOM 602 O O . SER A 1 80 ? 11.761 -1.656 2.182 1.00 87.38 80 SER A O 1
ATOM 604 N N . ALA A 1 81 ? 10.879 -3.171 3.580 1.00 87.56 81 ALA A N 1
ATOM 605 C CA . ALA A 1 81 ? 11.189 -4.311 2.716 1.00 87.56 81 ALA A CA 1
ATOM 606 C C . ALA A 1 81 ? 10.446 -4.229 1.367 1.00 87.56 81 ALA A C 1
ATOM 608 O O . ALA A 1 81 ? 11.052 -4.446 0.315 1.00 87.56 81 ALA A O 1
ATOM 609 N N . VAL A 1 82 ? 9.164 -3.841 1.379 1.00 89.38 82 VAL A N 1
ATOM 610 C CA . VAL A 1 82 ? 8.388 -3.603 0.147 1.00 89.38 82 VAL A CA 1
ATOM 611 C C . VAL A 1 82 ? 8.990 -2.450 -0.667 1.00 89.38 82 VAL A C 1
ATOM 613 O O . VAL A 1 82 ? 9.140 -2.572 -1.882 1.00 89.38 82 VAL A O 1
ATOM 616 N N . ALA A 1 83 ? 9.393 -1.353 -0.018 1.00 89.00 83 ALA A N 1
ATOM 617 C CA . ALA A 1 83 ? 10.013 -0.212 -0.692 1.00 89.00 83 ALA A CA 1
ATOM 618 C C . ALA A 1 83 ? 11.344 -0.578 -1.374 1.00 89.00 83 ALA A C 1
ATOM 620 O O . ALA A 1 83 ? 11.554 -0.229 -2.537 1.00 89.00 83 ALA A O 1
ATOM 621 N N . LEU A 1 84 ? 12.212 -1.330 -0.689 1.00 91.19 84 LEU A N 1
ATOM 622 C CA . LEU A 1 84 ? 13.481 -1.814 -1.246 1.00 91.19 84 LEU A CA 1
ATOM 623 C C . LEU A 1 84 ? 13.264 -2.739 -2.449 1.00 91.19 84 LEU A C 1
ATOM 625 O O . LEU A 1 84 ? 14.002 -2.659 -3.432 1.00 91.19 84 LEU A O 1
ATOM 629 N N . TYR A 1 85 ? 12.239 -3.594 -2.397 1.00 87.38 85 TYR A N 1
ATOM 630 C CA . TYR A 1 85 ? 11.865 -4.441 -3.529 1.00 87.38 85 TYR A CA 1
ATOM 631 C C . TYR A 1 85 ? 11.450 -3.603 -4.748 1.00 87.38 85 TYR A C 1
ATOM 633 O O . TYR A 1 85 ? 12.006 -3.787 -5.832 1.00 87.38 85 TYR A O 1
ATOM 641 N N . VAL A 1 86 ? 10.544 -2.634 -4.565 1.00 89.06 86 VAL A N 1
ATOM 642 C CA . VAL A 1 86 ? 10.107 -1.714 -5.633 1.00 89.06 86 VAL A CA 1
ATOM 643 C C . VAL A 1 86 ? 11.296 -0.966 -6.238 1.00 89.06 86 VAL A C 1
ATOM 645 O O .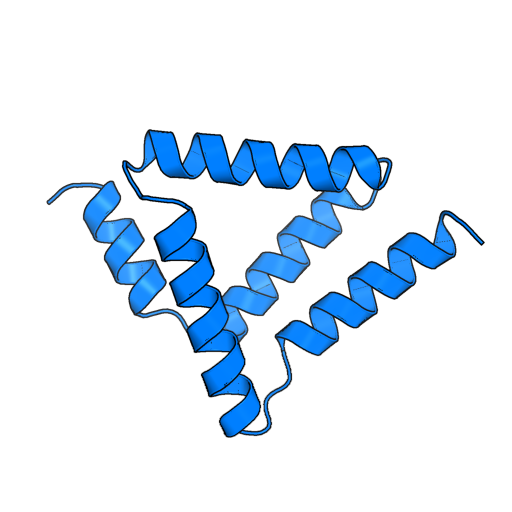 VAL A 1 86 ? 11.429 -0.894 -7.460 1.00 89.06 86 VAL A O 1
ATOM 648 N N . GLU A 1 87 ? 12.180 -0.426 -5.397 1.00 90.00 87 GLU A N 1
ATOM 649 C CA . GLU A 1 87 ? 13.372 0.296 -5.845 1.00 90.00 87 GLU A CA 1
ATOM 650 C C . GLU A 1 87 ? 14.287 -0.596 -6.696 1.00 90.00 87 GLU A C 1
ATOM 652 O O . GLU A 1 87 ? 14.744 -0.179 -7.765 1.00 90.00 87 GLU A O 1
ATOM 657 N N . GLY A 1 88 ? 14.525 -1.833 -6.252 1.00 87.25 88 GLY A N 1
ATOM 658 C CA . GLY A 1 88 ? 15.313 -2.815 -6.989 1.00 87.25 88 GLY A CA 1
ATOM 659 C C . GLY A 1 88 ? 14.731 -3.119 -8.370 1.00 87.25 88 GLY A C 1
ATOM 660 O O . GLY A 1 88 ? 15.467 -3.124 -9.358 1.00 87.25 88 GLY A O 1
ATOM 661 N N . GLU A 1 89 ? 13.417 -3.322 -8.464 1.00 85.81 89 GLU A N 1
ATOM 662 C CA . GLU A 1 89 ? 12.744 -3.613 -9.735 1.00 85.81 89 GLU A CA 1
ATOM 663 C C . GLU A 1 89 ? 12.753 -2.420 -10.700 1.00 85.81 89 GLU A C 1
ATOM 665 O O . GLU A 1 89 ? 13.010 -2.591 -11.895 1.00 85.81 89 GLU A O 1
ATOM 670 N N . ILE A 1 90 ? 12.549 -1.196 -10.202 1.00 85.50 90 ILE A N 1
ATOM 671 C CA . ILE A 1 90 ? 12.614 0.012 -11.037 1.00 85.50 90 ILE A CA 1
ATOM 672 C C . ILE A 1 90 ? 14.033 0.216 -11.580 1.00 85.50 90 ILE A C 1
ATOM 674 O O . ILE A 1 90 ? 14.194 0.410 -12.787 1.00 85.50 90 ILE A O 1
ATOM 678 N N . LYS A 1 91 ? 15.065 0.117 -10.730 1.00 87.25 91 LYS A N 1
ATOM 679 C CA . LYS A 1 91 ? 16.470 0.287 -11.147 1.00 87.25 91 LYS A CA 1
ATOM 680 C C . LYS A 1 91 ? 16.905 -0.747 -12.185 1.00 87.25 91 LYS A C 1
ATOM 682 O O . LYS A 1 91 ? 17.602 -0.397 -13.128 1.00 87.25 91 LYS A O 1
ATOM 687 N N . LYS A 1 92 ? 16.468 -2.009 -12.065 1.00 81.44 92 LYS A N 1
ATOM 688 C CA . LYS A 1 92 ? 16.754 -3.050 -13.075 1.00 81.44 92 LYS A CA 1
ATOM 689 C C . LYS A 1 92 ? 16.229 -2.681 -14.461 1.00 81.44 92 LYS A C 1
ATOM 691 O O . LYS A 1 92 ? 16.851 -3.025 -15.462 1.00 81.44 92 LYS A O 1
ATOM 696 N N . LYS A 1 93 ? 15.069 -2.025 -14.523 1.00 77.50 93 LYS A N 1
ATOM 697 C CA . LYS A 1 93 ? 14.420 -1.656 -15.78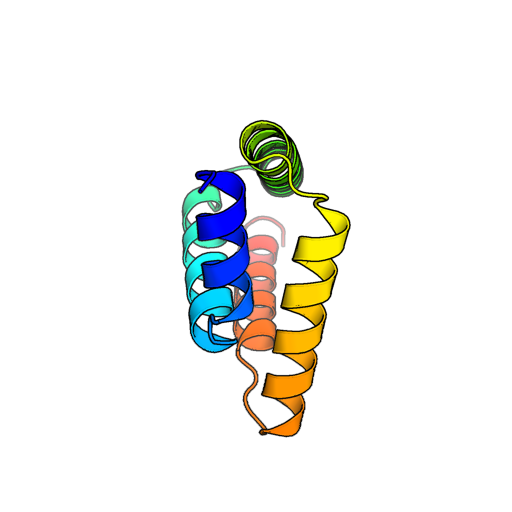6 1.00 77.50 93 LYS A CA 1
ATOM 698 C C . LYS A 1 93 ? 14.955 -0.349 -16.377 1.00 77.50 93 LYS A C 1
ATOM 700 O O . LYS A 1 93 ? 14.803 -0.146 -17.579 1.00 77.50 93 LYS A O 1
ATOM 705 N N . TYR A 1 94 ? 15.573 0.504 -15.557 1.00 71.81 94 TYR A N 1
ATOM 706 C CA . TYR A 1 94 ? 16.060 1.835 -15.937 1.00 71.81 94 TYR A CA 1
ATOM 707 C C . TYR A 1 94 ? 17.387 2.163 -15.223 1.00 71.81 94 TYR A C 1
ATOM 709 O O . TYR A 1 94 ? 17.361 2.878 -14.217 1.00 71.81 94 TYR A O 1
ATOM 717 N N . PRO A 1 95 ? 18.524 1.618 -15.699 1.00 57.34 95 PRO A N 1
ATOM 718 C CA . PRO A 1 95 ? 19.852 1.944 -15.179 1.00 57.34 95 PRO A CA 1
ATOM 719 C C . PRO A 1 95 ? 20.300 3.372 -15.518 1.00 57.34 95 PRO A C 1
ATOM 721 O O . PRO A 1 95 ? 19.892 3.897 -16.582 1.00 57.34 95 PRO A O 1
#

Sequence (95 aa):
MSIASTVRDRVLSSSPEAAAQGAFEVVSALQDLHPARQVLALAAALKVTAEVLDIDPRELLSVVGRMEADARFNNQDYFSAVALYVEGEIKKKYP

Secondary structure (DSSP, 8-state):
--HHHHHHHHHHT--HHHHHHHHHHHHHHTTTS-HHHHHHHHHHHHHHHHHHHT--HHHHHHHHHHHHHHHHHTT--HHHHHHHHHHHHHHHH--

Mean predicted aligned error: 4.15 Å

pLDDT: mean 88.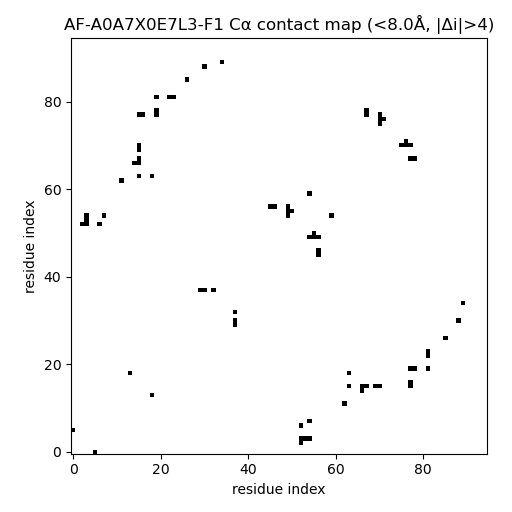69, std 5.63, range [57.34, 95.31]